Protein AF-A0A2W6V065-F1 (afdb_monomer_lite)

Sequence (68 aa):
MRYPQAYQPILERLAEEAGIPLSSWLALAVSKQAGLEIPDYVQDELKKAEHERAIRATEQELELPRSA

pLDDT: mean 88.92, std 13.42, range [50.72, 98.12]

Secondary structure (DSSP, 8-state):
----GGGHHHHHHHHHHHTS-HHHHHHHHHHHHHTPPPPHHHHHHHHHHHHHHHHHHHHHHHHS----

Radius of gyration: 16.11 Å; chains: 1; bounding box: 38×37×40 Å

Foldseek 3Di:
DDDPPVCVVVLCVVCVVLQHDSVLSVQVVVCVVVVHDRDPVSVVSSVVSVVVVVVVVVVVVVPPPPPD

Structure (mmCIF, N/CA/C/O backbone):
data_AF-A0A2W6V065-F1
#
_entry.id   AF-A0A2W6V065-F1
#
loop_
_atom_site.group_PDB
_atom_site.id
_atom_site.type_symbol
_atom_site.label_atom_id
_atom_site.label_alt_id
_atom_site.label_comp_id
_atom_site.label_asym_id
_atom_site.label_entity_id
_atom_site.label_seq_id
_atom_site.pdbx_PDB_ins_code
_atom_site.Cartn_x
_atom_site.Cartn_y
_atom_site.Cartn_z
_atom_site.occupancy
_atom_site.B_iso_or_equiv
_atom_site.auth_seq_id
_atom_site.auth_comp_id
_atom_site.auth_asym_id
_atom_site.auth_atom_id
_atom_site.pdbx_PDB_model_num
ATOM 1 N N . MET A 1 1 ? 10.496 -8.416 -3.364 1.00 61.81 1 MET A N 1
ATOM 2 C CA . MET A 1 1 ? 10.776 -7.553 -4.538 1.00 61.81 1 MET A CA 1
ATOM 3 C C . MET A 1 1 ? 12.164 -6.943 -4.399 1.00 61.81 1 MET A C 1
ATOM 5 O O . MET A 1 1 ? 12.655 -6.876 -3.279 1.00 61.81 1 MET A O 1
ATOM 9 N N . ARG A 1 2 ? 12.801 -6.524 -5.498 1.00 76.50 2 ARG A N 1
ATOM 10 C CA . ARG A 1 2 ? 14.075 -5.790 -5.470 1.00 76.50 2 ARG A CA 1
ATOM 11 C C . ARG A 1 2 ? 13.927 -4.496 -6.266 1.00 76.50 2 ARG A C 1
ATOM 13 O O . ARG A 1 2 ? 13.472 -4.535 -7.401 1.00 76.50 2 ARG A O 1
ATOM 20 N N . TYR A 1 3 ? 14.318 -3.387 -5.660 1.00 83.38 3 TYR A N 1
ATOM 21 C CA . TYR A 1 3 ? 14.418 -2.058 -6.259 1.00 83.38 3 TYR A CA 1
ATOM 22 C C . TYR A 1 3 ? 15.681 -1.382 -5.692 1.00 83.38 3 TYR A C 1
ATOM 24 O O . TYR A 1 3 ? 16.211 -1.853 -4.679 1.00 83.38 3 TYR A O 1
ATOM 32 N N . PRO A 1 4 ? 16.213 -0.324 -6.330 1.00 91.56 4 PRO A N 1
ATOM 33 C CA . PRO A 1 4 ? 17.376 0.388 -5.806 1.00 91.56 4 PRO A CA 1
ATOM 34 C C . PRO A 1 4 ? 17.138 0.902 -4.380 1.00 91.56 4 PRO A C 1
ATOM 36 O O . PRO A 1 4 ? 16.172 1.622 -4.144 1.00 91.56 4 PRO A O 1
ATOM 39 N N . GLN A 1 5 ? 18.036 0.581 -3.439 1.00 88.56 5 GLN A N 1
ATOM 40 C CA . GLN A 1 5 ? 17.906 0.998 -2.030 1.00 88.56 5 GLN A CA 1
ATOM 41 C C . GLN A 1 5 ? 17.775 2.515 -1.859 1.00 88.56 5 GLN A C 1
ATOM 43 O O . GLN A 1 5 ? 17.092 2.970 -0.948 1.00 88.56 5 GLN A O 1
ATOM 48 N N . ALA A 1 6 ? 18.362 3.301 -2.765 1.00 94.19 6 ALA A N 1
ATOM 49 C CA . ALA A 1 6 ? 18.226 4.756 -2.769 1.00 94.19 6 ALA A CA 1
ATOM 50 C C . ALA A 1 6 ? 16.762 5.233 -2.859 1.00 94.19 6 ALA A C 1
ATOM 52 O O . ALA A 1 6 ? 16.457 6.346 -2.443 1.00 94.19 6 ALA A O 1
ATOM 53 N N . TYR A 1 7 ? 15.854 4.408 -3.388 1.00 93.62 7 TYR A N 1
ATOM 54 C CA . TYR A 1 7 ? 14.432 4.736 -3.501 1.00 93.62 7 TYR A CA 1
ATOM 55 C C . TYR A 1 7 ? 13.621 4.293 -2.289 1.00 93.62 7 TYR A C 1
ATOM 57 O O . TYR A 1 7 ? 12.468 4.696 -2.170 1.00 93.62 7 TYR A O 1
ATOM 65 N N . GLN A 1 8 ? 14.197 3.498 -1.384 1.00 92.94 8 GLN A N 1
ATOM 66 C CA . GLN A 1 8 ? 13.464 2.952 -0.249 1.00 92.94 8 GLN A CA 1
ATOM 67 C C . GLN A 1 8 ? 12.763 4.029 0.595 1.00 92.94 8 GLN A C 1
ATOM 69 O O . GLN A 1 8 ? 11.557 3.888 0.784 1.00 92.94 8 GLN A O 1
ATOM 74 N N . PRO A 1 9 ? 13.410 5.149 0.982 1.00 95.12 9 PRO A N 1
ATOM 75 C CA . PRO A 1 9 ? 12.737 6.185 1.771 1.00 95.12 9 PRO A CA 1
ATOM 76 C C . PRO A 1 9 ? 11.559 6.832 1.031 1.00 95.12 9 PRO A C 1
ATOM 78 O O . PRO A 1 9 ? 10.552 7.195 1.632 1.00 95.12 9 PRO A O 1
ATOM 81 N N . ILE A 1 10 ? 11.677 6.974 -0.293 1.00 96.12 10 ILE A N 1
ATOM 82 C CA . ILE A 1 10 ? 10.627 7.558 -1.133 1.00 96.12 10 ILE A CA 1
ATOM 83 C C . ILE A 1 10 ? 9.434 6.603 -1.196 1.00 96.12 10 ILE A C 1
ATOM 85 O O . ILE A 1 10 ? 8.294 7.022 -1.032 1.00 96.12 10 ILE A O 1
ATOM 89 N N . LEU A 1 11 ? 9.695 5.316 -1.417 1.00 95.00 11 LEU A N 1
ATOM 90 C CA . LEU A 1 11 ? 8.650 4.306 -1.541 1.00 95.00 11 LEU A CA 1
ATOM 91 C C . LEU A 1 11 ? 7.948 4.040 -0.204 1.00 95.00 11 LEU A C 1
ATOM 93 O O . LEU A 1 11 ? 6.732 3.876 -0.186 1.00 95.00 11 LEU A O 1
ATOM 97 N N . GLU A 1 12 ? 8.690 4.030 0.906 1.00 95.94 12 GLU A N 1
ATOM 98 C CA . GLU A 1 12 ? 8.128 3.919 2.257 1.00 95.94 12 GLU A CA 1
ATOM 99 C C . GLU A 1 12 ? 7.182 5.080 2.554 1.00 95.94 12 GLU A C 1
ATOM 101 O O . GLU A 1 12 ? 6.046 4.847 2.960 1.00 95.94 12 GLU A O 1
ATOM 106 N N . ARG A 1 13 ? 7.597 6.312 2.241 1.00 97.69 13 ARG A N 1
ATOM 107 C CA . ARG A 1 13 ? 6.742 7.492 2.383 1.00 97.69 13 ARG A CA 1
ATOM 108 C C . ARG A 1 13 ? 5.464 7.390 1.545 1.00 97.69 13 ARG A C 1
ATOM 110 O O . ARG A 1 13 ? 4.388 7.706 2.034 1.00 97.69 13 ARG A O 1
ATOM 117 N N . LEU A 1 14 ? 5.557 6.951 0.289 1.00 97.44 14 LEU A N 1
ATOM 118 C CA . LEU A 1 14 ? 4.380 6.818 -0.581 1.00 97.44 14 LEU A CA 1
ATOM 119 C C . LEU A 1 14 ? 3.409 5.735 -0.083 1.00 97.44 14 LEU A C 1
ATOM 121 O O . LEU A 1 14 ? 2.192 5.883 -0.210 1.00 97.44 14 LEU A O 1
ATOM 125 N N . ALA A 1 15 ? 3.939 4.653 0.489 1.00 96.94 15 ALA A N 1
ATOM 126 C CA . ALA A 1 15 ? 3.142 3.610 1.121 1.00 96.94 15 ALA A CA 1
ATOM 127 C C . ALA A 1 15 ? 2.439 4.129 2.387 1.00 96.94 15 ALA A C 1
ATOM 129 O O . ALA A 1 15 ? 1.241 3.902 2.562 1.00 96.94 15 ALA A O 1
ATOM 130 N N . GLU A 1 16 ? 3.152 4.901 3.211 1.00 96.75 16 GLU A N 1
ATOM 131 C CA . GLU A 1 16 ? 2.613 5.562 4.402 1.00 96.75 16 GLU A CA 1
ATOM 132 C C . GLU A 1 16 ? 1.508 6.572 4.057 1.00 96.75 16 GLU A C 1
ATOM 134 O O . GLU A 1 16 ? 0.436 6.530 4.657 1.00 96.75 16 GLU A O 1
ATOM 139 N N . GLU A 1 17 ? 1.710 7.416 3.040 1.00 95.81 17 GLU A N 1
ATOM 140 C CA . GLU A 1 17 ? 0.698 8.363 2.548 1.00 95.81 17 GLU A CA 1
ATOM 141 C C . GLU A 1 17 ? -0.569 7.640 2.054 1.00 95.81 17 GLU A C 1
ATOM 143 O O . GLU A 1 17 ? -1.690 8.108 2.264 1.00 95.81 17 GLU A O 1
ATOM 148 N N . ALA A 1 18 ? -0.413 6.463 1.441 1.00 95.00 18 ALA A N 1
ATOM 149 C CA . ALA A 1 18 ? -1.536 5.608 1.059 1.00 95.00 18 ALA A CA 1
ATOM 150 C C . ALA A 1 18 ? -2.172 4.872 2.258 1.00 95.00 18 ALA A C 1
ATOM 152 O O . ALA A 1 18 ? -3.323 4.430 2.171 1.00 95.00 18 ALA A O 1
ATOM 153 N N . GLY A 1 19 ? -1.462 4.772 3.383 1.00 96.44 19 GLY A N 1
ATOM 154 C CA . GLY A 1 19 ? -1.872 4.040 4.579 1.00 96.44 19 GLY A CA 1
ATOM 155 C C . GLY A 1 19 ? -1.790 2.520 4.430 1.00 96.44 19 GLY A C 1
ATOM 156 O O . GLY A 1 19 ? -2.517 1.812 5.118 1.00 96.44 19 GLY A O 1
ATOM 157 N N . ILE A 1 20 ? -0.949 2.012 3.524 1.00 97.62 20 ILE A N 1
ATOM 158 C CA . ILE A 1 20 ? -0.816 0.573 3.240 1.00 97.62 20 ILE A CA 1
ATOM 159 C C . ILE A 1 20 ? 0.650 0.121 3.328 1.00 97.62 20 ILE A C 1
ATOM 161 O O . ILE A 1 20 ? 1.558 0.941 3.193 1.00 97.62 20 ILE A O 1
ATOM 165 N N . PRO A 1 21 ? 0.930 -1.181 3.513 1.00 96.81 21 PRO A N 1
ATOM 166 C CA . PRO A 1 21 ? 2.295 -1.699 3.498 1.00 96.81 21 PRO A CA 1
ATOM 167 C C . PRO A 1 21 ? 3.026 -1.441 2.174 1.00 96.81 21 PRO A C 1
ATOM 169 O O . PRO A 1 21 ? 2.442 -1.503 1.091 1.00 96.81 21 PRO A O 1
ATOM 172 N N . LEU A 1 22 ? 4.349 -1.258 2.245 1.00 95.69 22 LEU A N 1
ATOM 173 C CA . LEU A 1 22 ? 5.203 -1.014 1.075 1.00 95.69 22 LEU A CA 1
ATOM 174 C C . LEU A 1 22 ? 5.072 -2.087 -0.016 1.00 95.69 22 LEU A C 1
ATOM 176 O O . LEU A 1 22 ? 5.026 -1.776 -1.205 1.00 95.69 22 LEU A O 1
ATOM 180 N N . SER A 1 23 ? 4.992 -3.360 0.371 1.00 94.88 23 SER A N 1
ATOM 181 C CA . SER A 1 23 ? 4.787 -4.466 -0.571 1.00 94.88 23 SER A CA 1
ATOM 182 C C . SER A 1 23 ? 3.503 -4.310 -1.383 1.00 94.88 23 SER A C 1
ATOM 184 O O . SER A 1 23 ? 3.486 -4.589 -2.583 1.00 94.88 23 SER A O 1
ATOM 186 N N . SER A 1 24 ? 2.443 -3.847 -0.735 1.00 97.00 24 SER A N 1
ATOM 187 C CA . SER A 1 24 ? 1.123 -3.679 -1.326 1.00 97.00 24 SER A CA 1
ATOM 188 C C . SER A 1 24 ? 1.042 -2.418 -2.163 1.00 97.00 24 SER A C 1
ATOM 190 O O . SER A 1 24 ? 0.473 -2.445 -3.251 1.00 97.00 24 SER A O 1
ATOM 192 N N . TRP A 1 25 ? 1.713 -1.350 -1.729 1.00 97.25 25 TRP A N 1
ATOM 193 C CA . TRP A 1 25 ? 1.899 -0.156 -2.545 1.00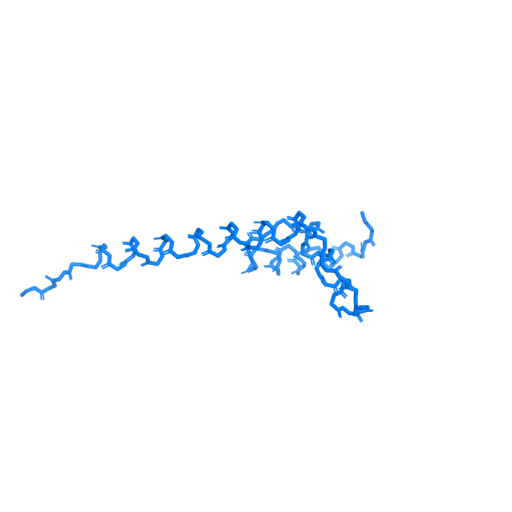 97.25 25 TRP A CA 1
ATOM 194 C C . TRP A 1 25 ? 2.635 -0.470 -3.855 1.00 97.25 25 TRP A C 1
ATOM 196 O O . TRP A 1 25 ? 2.216 -0.033 -4.925 1.00 97.25 25 TRP A O 1
ATOM 206 N N . LEU A 1 26 ? 3.687 -1.293 -3.810 1.00 95.88 26 LEU A N 1
ATOM 207 C CA . LEU A 1 26 ? 4.400 -1.718 -5.018 1.00 95.88 26 LEU A CA 1
ATOM 208 C C . LEU A 1 26 ? 3.529 -2.585 -5.932 1.00 95.88 26 LEU A C 1
ATOM 210 O O . LEU A 1 26 ? 3.526 -2.380 -7.145 1.00 95.88 26 LEU A O 1
ATOM 214 N N . ALA A 1 27 ? 2.767 -3.527 -5.370 1.00 96.31 27 ALA A N 1
ATOM 215 C CA . ALA A 1 27 ? 1.822 -4.334 -6.140 1.00 96.31 27 ALA A CA 1
ATOM 216 C C . ALA A 1 27 ? 0.745 -3.461 -6.808 1.00 96.31 27 ALA A C 1
ATOM 218 O O . ALA A 1 27 ? 0.445 -3.646 -7.988 1.00 96.31 27 ALA A O 1
ATOM 219 N N . LEU A 1 28 ? 0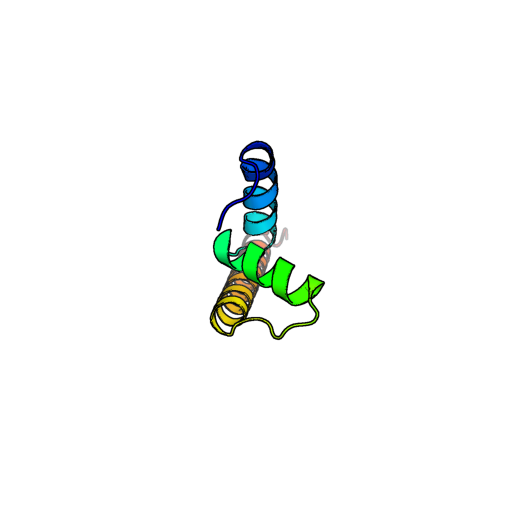.225 -2.461 -6.091 1.00 97.12 28 LEU A N 1
ATOM 220 C CA . LEU A 1 28 ? -0.709 -1.466 -6.613 1.00 97.12 28 LEU A CA 1
ATOM 221 C C . LEU A 1 28 ? -0.104 -0.671 -7.775 1.00 97.12 28 LEU A C 1
ATOM 223 O O . LEU A 1 28 ? -0.741 -0.530 -8.819 1.00 97.12 28 LEU A O 1
ATOM 227 N N . ALA A 1 29 ? 1.119 -0.160 -7.604 1.00 95.75 29 ALA A N 1
ATOM 228 C CA . ALA A 1 29 ? 1.812 0.633 -8.614 1.00 95.75 29 ALA A CA 1
ATOM 229 C C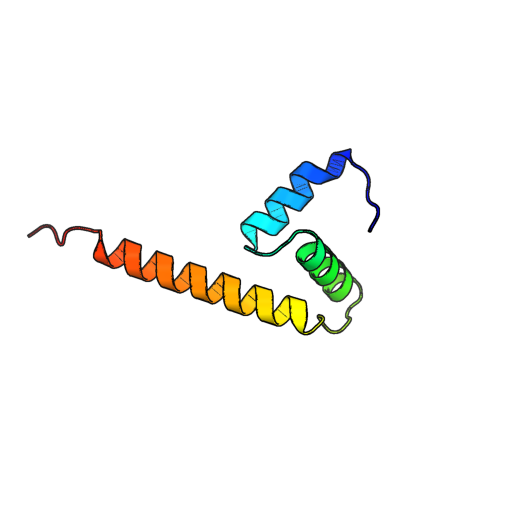 . ALA A 1 29 ? 2.051 -0.174 -9.899 1.00 95.75 29 ALA A C 1
ATOM 231 O O . ALA A 1 29 ? 1.721 0.296 -10.988 1.00 95.75 29 ALA A O 1
ATOM 232 N N . VAL A 1 30 ? 2.546 -1.410 -9.768 1.00 95.81 30 VAL A N 1
ATOM 233 C CA . VAL A 1 30 ? 2.770 -2.315 -10.905 1.00 95.81 30 VAL A CA 1
ATOM 234 C C . VAL A 1 30 ? 1.458 -2.653 -11.608 1.00 95.81 30 VAL A C 1
ATOM 236 O O . VAL A 1 30 ? 1.395 -2.574 -12.833 1.00 95.81 30 VAL A O 1
ATOM 239 N N . SER A 1 31 ? 0.402 -2.973 -10.853 1.00 97.69 31 SER A N 1
ATOM 240 C CA . SER A 1 31 ? -0.902 -3.323 -11.432 1.00 97.69 31 SER A CA 1
ATOM 241 C C . SER A 1 31 ? -1.471 -2.157 -12.240 1.00 97.69 31 SER A C 1
ATOM 243 O O . SER A 1 31 ? -1.827 -2.327 -13.403 1.00 97.69 31 SER A O 1
ATOM 245 N N . LYS A 1 32 ? -1.447 -0.939 -11.680 1.00 96.88 32 LYS A N 1
ATOM 246 C CA . LYS A 1 32 ? -1.892 0.276 -12.379 1.00 96.88 32 LYS A CA 1
ATOM 247 C C . LYS A 1 32 ? -1.066 0.570 -13.628 1.00 96.88 32 LYS A C 1
ATOM 249 O O . LYS A 1 32 ? -1.636 0.878 -14.669 1.00 96.88 32 LYS A O 1
ATOM 254 N N . GLN A 1 33 ? 0.260 0.472 -13.534 1.00 97.19 33 GLN A N 1
ATOM 255 C CA . GLN A 1 33 ? 1.151 0.743 -14.662 1.00 97.19 33 GLN A CA 1
ATOM 256 C C . GLN A 1 33 ? 0.942 -0.252 -15.810 1.00 97.19 33 GLN A C 1
ATOM 258 O O . GLN A 1 33 ? 1.014 0.132 -16.975 1.00 97.19 33 GLN A O 1
ATOM 263 N N . ALA A 1 34 ? 0.693 -1.519 -15.485 1.00 97.06 34 ALA A N 1
ATOM 264 C CA . ALA A 1 34 ? 0.504 -2.582 -16.463 1.00 97.06 34 ALA A CA 1
ATOM 265 C C . ALA A 1 34 ? -0.957 -2.742 -16.930 1.00 97.06 34 ALA A C 1
ATOM 267 O O . ALA A 1 34 ? -1.220 -3.578 -17.790 1.00 97.06 34 ALA A O 1
ATOM 268 N N . GLY A 1 35 ? -1.903 -1.973 -16.376 1.00 97.62 35 GLY A N 1
ATOM 269 C CA . GLY A 1 35 ? -3.334 -2.139 -16.653 1.00 97.62 35 GLY A CA 1
ATOM 270 C C . GLY A 1 35 ? -3.892 -3.484 -16.174 1.00 97.62 35 GLY A C 1
ATOM 271 O O . GLY A 1 35 ? -4.829 -4.006 -16.772 1.00 97.62 35 GLY A O 1
ATOM 272 N N . LEU A 1 36 ? -3.289 -4.063 -15.135 1.00 97.62 36 LEU A N 1
ATOM 273 C CA . LEU A 1 36 ? -3.696 -5.331 -14.539 1.00 97.62 36 LEU A CA 1
ATOM 274 C C . LEU A 1 36 ? -4.689 -5.105 -13.400 1.00 97.62 36 LEU A C 1
ATOM 276 O O . LEU A 1 36 ? -4.733 -4.039 -12.778 1.00 97.62 36 LEU A O 1
ATOM 280 N N . GLU A 1 37 ? -5.446 -6.153 -13.094 1.00 97.69 37 GLU A N 1
ATOM 281 C CA . GLU A 1 37 ? -6.291 -6.190 -11.908 1.00 97.69 37 GLU A CA 1
ATOM 282 C C . GLU A 1 37 ? -5.454 -6.017 -10.636 1.00 97.69 37 GLU A C 1
ATOM 284 O O . GLU A 1 37 ? -4.357 -6.564 -10.497 1.00 97.69 37 GLU A O 1
ATOM 289 N N . ILE A 1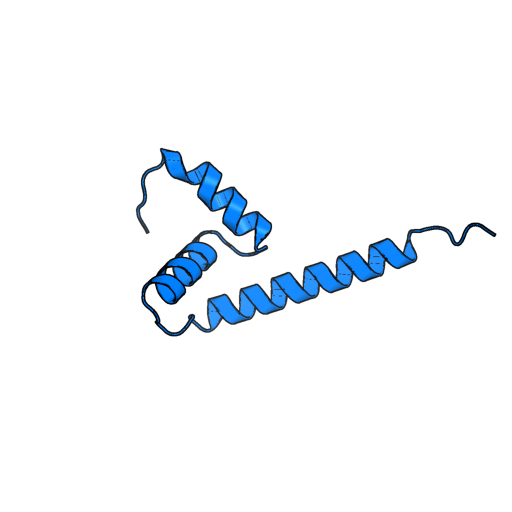 38 ? -5.985 -5.231 -9.699 1.00 97.56 38 ILE A N 1
ATOM 290 C CA . ILE A 1 38 ? -5.357 -5.012 -8.397 1.00 97.56 38 ILE A CA 1
ATOM 291 C C . ILE A 1 38 ? -5.640 -6.246 -7.529 1.00 97.56 38 ILE A C 1
ATOM 293 O O . ILE A 1 38 ? -6.815 -6.575 -7.356 1.00 97.56 38 ILE A O 1
ATOM 297 N N . PRO A 1 39 ? -4.620 -6.894 -6.934 1.00 97.88 39 PRO A N 1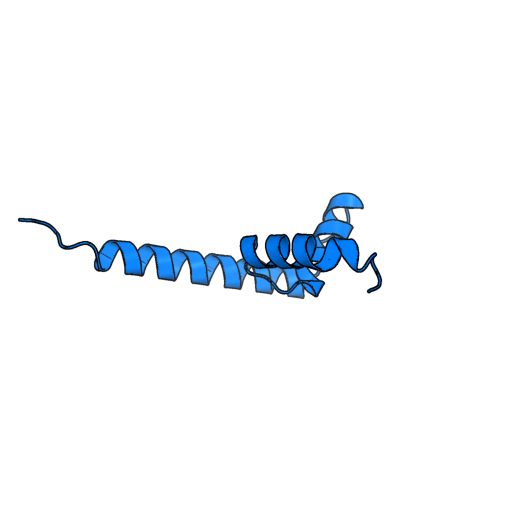
ATOM 298 C CA . PRO A 1 39 ? -4.834 -8.069 -6.095 1.00 97.88 39 PRO A CA 1
ATOM 299 C C . PRO A 1 39 ? -5.793 -7.803 -4.927 1.00 97.88 39 PRO A C 1
ATOM 301 O O . PRO A 1 39 ? -5.700 -6.757 -4.284 1.00 97.88 39 PRO A O 1
ATOM 304 N N . ASP A 1 40 ? -6.652 -8.772 -4.604 1.00 98.12 40 ASP A N 1
ATOM 305 C CA . ASP A 1 40 ? -7.697 -8.628 -3.575 1.00 98.12 40 ASP A CA 1
ATOM 306 C C . ASP A 1 40 ? -7.145 -8.169 -2.221 1.00 98.12 40 ASP A C 1
ATOM 308 O O . ASP A 1 40 ? -7.668 -7.235 -1.619 1.00 98.12 40 ASP A O 1
ATOM 312 N N . TYR A 1 41 ? -6.015 -8.737 -1.787 1.00 96.62 41 TYR A N 1
ATOM 313 C CA . TYR A 1 41 ? -5.386 -8.353 -0.521 1.00 96.62 41 TYR A CA 1
ATOM 314 C C . TYR A 1 41 ? -4.994 -6.864 -0.481 1.00 96.62 41 TYR A C 1
ATOM 316 O O . TYR A 1 41 ? -5.084 -6.230 0.567 1.00 96.62 41 TYR A O 1
ATOM 324 N N . VAL A 1 42 ? -4.599 -6.282 -1.620 1.00 97.56 42 VAL A N 1
ATOM 325 C CA . VAL A 1 42 ? -4.275 -4.850 -1.726 1.00 97.56 42 VAL A CA 1
ATOM 326 C C . VAL A 1 42 ? -5.550 -4.017 -1.640 1.00 97.56 42 VAL A C 1
ATOM 328 O O . VAL A 1 42 ? -5.557 -2.958 -1.015 1.00 97.56 42 VAL A O 1
ATOM 331 N N . GLN A 1 43 ? -6.640 -4.481 -2.256 1.00 97.56 43 GLN A N 1
ATOM 332 C CA . GLN A 1 43 ? -7.931 -3.800 -2.170 1.00 97.56 43 GLN A CA 1
ATOM 333 C C . GLN A 1 43 ? -8.451 -3.775 -0.730 1.00 97.56 43 GLN A C 1
ATOM 335 O O . GLN A 1 43 ? -8.969 -2.752 -0.283 1.00 97.56 43 GLN A O 1
ATOM 340 N N . ASP A 1 44 ? -8.291 -4.871 0.007 1.00 97.94 44 ASP A N 1
ATOM 341 C CA . ASP A 1 44 ? -8.720 -4.963 1.402 1.00 97.94 44 ASP A CA 1
ATOM 342 C C . ASP A 1 44 ? -7.905 -4.043 2.317 1.00 97.94 44 ASP A C 1
ATOM 344 O O . ASP A 1 44 ? -8.470 -3.353 3.169 1.00 97.94 44 ASP A O 1
ATOM 348 N N . GLU A 1 45 ? -6.594 -3.946 2.098 1.00 97.88 45 GLU A N 1
ATOM 349 C CA . GLU A 1 45 ? -5.745 -2.990 2.814 1.00 97.88 45 GLU A CA 1
ATOM 350 C C . GLU A 1 45 ? -6.110 -1.535 2.504 1.00 97.88 45 GLU A C 1
ATOM 352 O O . GLU A 1 45 ? -6.148 -0.710 3.416 1.00 97.88 45 GLU A O 1
ATOM 357 N N . LEU A 1 46 ? -6.442 -1.215 1.249 1.00 96.69 46 LEU A N 1
ATOM 358 C CA . LEU A 1 46 ? -6.914 0.120 0.871 1.00 96.69 46 LEU A CA 1
ATOM 359 C C . LEU A 1 46 ? -8.231 0.477 1.572 1.00 96.69 46 LEU A C 1
ATOM 361 O O . LEU A 1 46 ? -8.347 1.578 2.113 1.00 96.69 46 LEU A O 1
ATOM 365 N N . LYS A 1 47 ? -9.196 -0.452 1.613 1.00 96.81 47 LYS A N 1
ATOM 366 C CA . LYS A 1 47 ? -10.471 -0.263 2.329 1.00 96.81 47 LYS A CA 1
ATOM 367 C C . LYS A 1 47 ? -10.242 -0.039 3.820 1.00 96.81 47 LYS A C 1
ATOM 369 O O . LYS A 1 47 ? -10.853 0.846 4.415 1.00 96.81 47 LYS A O 1
ATOM 374 N N . LYS A 1 48 ? -9.342 -0.817 4.427 1.00 96.00 48 LYS A N 1
ATOM 375 C CA . LYS A 1 48 ? -8.972 -0.651 5.836 1.00 96.00 48 LYS A CA 1
ATOM 376 C C . LYS A 1 48 ? -8.347 0.724 6.088 1.00 96.00 48 LYS A C 1
ATOM 378 O O . LYS A 1 48 ? -8.770 1.418 7.008 1.00 96.00 48 LYS A O 1
ATOM 383 N N . ALA A 1 49 ? -7.399 1.140 5.250 1.00 95.06 49 ALA A N 1
ATOM 384 C CA . ALA A 1 49 ? -6.746 2.441 5.365 1.00 95.06 49 ALA A CA 1
ATOM 385 C C . ALA A 1 49 ? -7.740 3.606 5.220 1.00 95.06 49 ALA A C 1
ATOM 387 O O . ALA A 1 49 ? -7.658 4.596 5.947 1.00 95.06 49 ALA A O 1
ATOM 388 N N . GLU A 1 50 ? -8.698 3.495 4.298 1.00 94.62 50 GLU A N 1
ATOM 389 C CA . GLU A 1 50 ? -9.779 4.469 4.131 1.00 94.62 50 GLU A CA 1
ATOM 390 C C . GLU A 1 50 ? -10.681 4.538 5.367 1.00 94.62 50 GLU A C 1
ATOM 392 O O . GLU A 1 50 ? -10.956 5.629 5.868 1.00 94.62 50 GLU A O 1
ATOM 397 N N . HIS A 1 51 ? -11.070 3.385 5.910 1.00 93.75 51 HIS A N 1
ATOM 398 C CA . HIS A 1 51 ? -11.881 3.308 7.120 1.00 93.75 51 HIS A CA 1
ATOM 399 C C . HIS A 1 51 ? -11.185 3.949 8.331 1.00 93.75 51 HIS A C 1
ATOM 401 O O . HIS A 1 51 ? -11.786 4.760 9.033 1.00 93.75 51 HIS A O 1
ATOM 407 N N . GLU A 1 52 ? -9.898 3.667 8.542 1.00 92.19 52 GLU A N 1
ATOM 408 C CA . GLU A 1 52 ? -9.107 4.273 9.622 1.00 92.19 52 GLU A CA 1
ATOM 409 C C . GLU A 1 52 ? -8.931 5.789 9.457 1.00 92.19 52 GLU A C 1
ATOM 411 O O . GLU A 1 52 ? -8.842 6.523 10.445 1.00 92.19 52 GLU A O 1
ATOM 416 N N . ARG A 1 53 ? -8.863 6.288 8.217 1.00 89.62 53 ARG A N 1
ATOM 417 C CA . ARG A 1 53 ? -8.853 7.733 7.946 1.00 89.62 53 ARG A CA 1
ATOM 418 C C . ARG A 1 53 ? -10.207 8.367 8.271 1.00 89.62 53 ARG A C 1
ATOM 420 O O . ARG A 1 53 ? -10.231 9.425 8.892 1.00 89.62 53 ARG A O 1
ATOM 427 N N . ALA A 1 54 ? -11.309 7.711 7.913 1.00 89.31 54 ALA A N 1
ATOM 428 C CA . ALA A 1 54 ? -12.657 8.188 8.216 1.00 89.31 54 ALA A CA 1
ATOM 429 C C . ALA A 1 54 ? -12.940 8.229 9.729 1.00 89.31 54 ALA A C 1
ATOM 431 O O . ALA A 1 54 ? -13.495 9.212 10.220 1.00 89.31 54 ALA A O 1
ATOM 432 N N . ILE A 1 55 ? -12.506 7.207 10.478 1.00 89.25 55 ILE A N 1
ATOM 433 C CA . ILE A 1 55 ? -12.613 7.189 11.946 1.00 89.25 55 ILE A CA 1
ATOM 434 C C . ILE A 1 55 ? -11.846 8.367 12.550 1.00 89.25 55 ILE A C 1
ATOM 436 O O . ILE A 1 55 ? -12.437 9.159 13.278 1.00 89.25 55 ILE A O 1
ATOM 440 N N . ARG A 1 56 ? -10.567 8.543 12.190 1.00 82.50 56 ARG A N 1
ATOM 441 C CA . ARG A 1 56 ? -9.746 9.648 12.713 1.00 82.50 56 ARG A CA 1
ATOM 442 C C . ARG A 1 56 ? -10.313 11.025 12.379 1.00 82.50 56 ARG A C 1
ATOM 444 O O . ARG A 1 56 ? -10.261 11.915 13.220 1.00 82.50 56 ARG A O 1
ATOM 451 N N . ALA A 1 57 ? -10.863 11.208 11.179 1.00 82.31 57 ALA A N 1
ATOM 452 C CA . ALA A 1 57 ? -11.526 12.458 10.811 1.00 82.31 57 ALA A CA 1
ATOM 453 C C . ALA A 1 57 ? -12.748 12.730 11.707 1.00 82.31 57 ALA A C 1
ATOM 455 O O . ALA A 1 57 ? -12.915 13.840 12.203 1.00 82.31 57 ALA A O 1
ATOM 456 N N . THR A 1 58 ? -13.545 11.695 11.984 1.00 77.06 58 THR A N 1
ATOM 457 C CA . THR A 1 58 ? -14.713 11.790 12.874 1.00 77.06 58 THR A CA 1
ATOM 458 C C . THR A 1 58 ? -14.301 12.099 14.320 1.00 77.06 58 THR A C 1
ATOM 460 O O . THR A 1 58 ? -14.943 12.906 14.986 1.00 77.06 58 THR A O 1
ATOM 463 N N . GLU A 1 59 ? -13.215 11.498 14.815 1.00 75.31 59 GLU A N 1
ATOM 464 C CA . GLU A 1 59 ? -12.668 11.778 16.151 1.00 75.31 59 GLU A CA 1
ATOM 465 C C . GLU A 1 59 ? -12.157 13.225 16.269 1.00 75.31 59 GLU A C 1
ATOM 467 O O . GLU A 1 59 ? -12.477 13.911 17.237 1.00 75.31 59 GLU A O 1
ATOM 472 N N . GLN A 1 60 ? -11.452 13.734 15.253 1.00 69.12 60 GLN A N 1
ATOM 473 C CA . GLN A 1 60 ? -10.968 15.121 15.225 1.00 69.12 60 GLN A CA 1
ATOM 474 C C . GLN A 1 60 ? -12.107 16.154 15.203 1.00 69.12 60 GLN A C 1
ATOM 476 O O . GLN A 1 60 ? -11.989 17.214 15.818 1.00 69.12 60 GLN A O 1
ATOM 481 N N . GLU A 1 61 ? -13.226 15.857 14.537 1.00 63.38 61 GLU A N 1
ATOM 482 C CA . GLU A 1 61 ? -14.422 16.712 14.558 1.00 63.38 61 GLU A CA 1
ATOM 483 C C . GLU A 1 61 ? -15.095 16.762 15.940 1.00 63.38 61 GLU A C 1
ATOM 485 O O . GLU A 1 61 ? -15.684 17.783 16.302 1.00 63.38 61 GLU A O 1
ATOM 490 N N . LEU A 1 62 ? -14.997 15.682 16.724 1.00 61.53 62 LEU A N 1
ATOM 491 C CA . LEU A 1 62 ? -15.542 15.593 18.083 1.00 61.53 62 LEU A CA 1
ATOM 492 C C . LEU A 1 62 ? -14.644 16.268 19.135 1.00 61.53 62 LEU A C 1
ATOM 494 O O . LEU A 1 62 ? -15.159 16.752 20.143 1.00 61.53 62 LEU A O 1
ATOM 498 N N . GLU A 1 63 ? -13.326 16.313 18.911 1.00 60.22 63 GLU A N 1
ATOM 499 C CA . GLU A 1 63 ? -12.345 16.945 19.809 1.00 60.22 63 GLU A CA 1
ATOM 500 C C . GLU A 1 63 ? -12.277 18.476 19.689 1.00 60.22 63 GLU A C 1
ATOM 502 O O . GLU A 1 63 ? -11.790 19.142 20.607 1.00 60.22 63 GLU A O 1
ATOM 507 N N . LEU A 1 64 ? -12.781 19.066 18.600 1.00 57.09 64 LEU A N 1
ATOM 508 C CA . LEU A 1 64 ? -12.937 20.517 18.504 1.00 57.09 64 LEU A CA 1
ATOM 509 C C . LEU A 1 64 ? -13.988 20.970 19.533 1.00 57.09 64 LEU A C 1
ATOM 511 O O . LEU A 1 64 ? -15.165 20.615 19.394 1.00 57.09 64 LEU A O 1
ATOM 515 N N . PRO A 1 65 ? -13.632 21.772 20.560 1.00 54.28 65 PRO A N 1
ATOM 516 C CA . PRO A 1 65 ? -14.644 22.319 21.443 1.00 54.28 65 PRO A CA 1
ATOM 517 C C . PRO A 1 65 ? -15.582 23.161 20.580 1.00 54.28 65 PRO A C 1
ATOM 519 O O . PRO A 1 65 ? -15.141 24.052 19.853 1.00 54.28 65 PRO A O 1
ATOM 522 N N . ARG A 1 66 ? -16.888 22.886 20.656 1.00 61.44 66 ARG A N 1
ATOM 523 C CA . ARG A 1 66 ? -17.895 23.862 20.238 1.00 61.44 66 ARG A CA 1
ATOM 524 C C . ARG A 1 66 ? -17.711 25.067 21.151 1.00 61.44 66 ARG A C 1
ATOM 526 O O . ARG A 1 66 ? -18.269 25.093 22.244 1.00 61.44 66 ARG A O 1
ATOM 533 N N . SER A 1 67 ? -16.859 26.002 20.745 1.00 54.25 67 SER A N 1
ATOM 534 C CA . SER A 1 67 ? -16.698 27.292 21.397 1.00 54.25 67 SER A CA 1
ATOM 535 C C . SER A 1 67 ? -18.076 27.950 21.404 1.00 54.25 67 SER A C 1
ATOM 537 O O . SER A 1 67 ? -18.577 28.342 20.3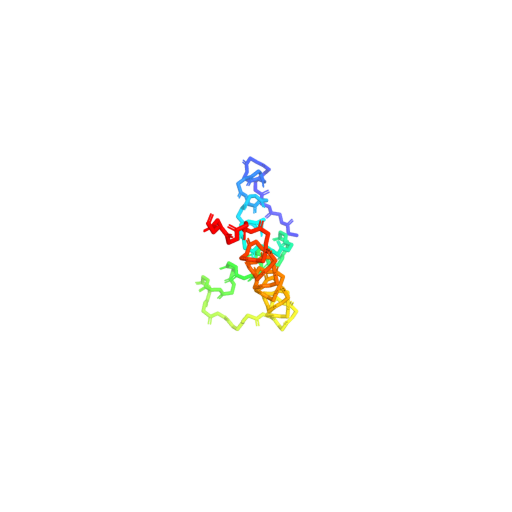49 1.00 54.25 67 SER A O 1
ATOM 539 N N . ALA A 1 68 ? -18.713 27.946 22.573 1.00 50.72 68 ALA A N 1
ATOM 540 C CA . ALA A 1 68 ? -19.920 28.703 22.874 1.00 50.72 68 ALA A CA 1
ATOM 541 C C . ALA A 1 68 ? -19.544 30.125 23.298 1.00 50.72 68 ALA A C 1
ATOM 543 O O . ALA A 1 68 ? -18.455 30.284 23.900 1.00 50.72 68 ALA A O 1
#